Protein AF-A0A9D9P1T1-F1 (afdb_monomer)

Solvent-accessible surface area (backbone atoms only — not comparable to full-atom values): 8405 Å² total; per-residue (Å²): 120,66,67,62,53,50,50,51,48,47,51,48,53,51,54,50,48,53,53,48,50,55,36,47,49,55,49,55,50,63,67,60,89,59,86,72,72,71,92,66,94,55,86,62,58,62,57,41,52,53,37,47,52,52,36,54,66,46,43,55,59,34,52,51,39,48,49,50,42,45,52,48,30,62,73,69,70,52,81,88,49,73,52,39,51,52,12,51,51,34,36,50,54,38,42,51,55,48,48,48,45,44,61,50,62,91,57,42,34,63,54,56,57,69,68,39,58,62,58,41,52,52,36,40,55,42,31,55,54,10,36,50,30,27,48,53,43,40,58,74,69,50,76,83,80,62,67,74,80,77,59,132

Secondary structure (DSSP, 8-state):
-HHHHHHHHHHHHHHHHHHHHHHHHHHHHTTSS-----SS--THHHHHHHHHHHHHHHHHHHHHHHHHHHHHHHHHTPPPPHHHHHHHHHHHHHHHHHHHHHT-GGGHHHHHHHT-THHHHHHHHHHHHHHHHHHHHHHHHS----GGGT--

Radius of gyration: 18.93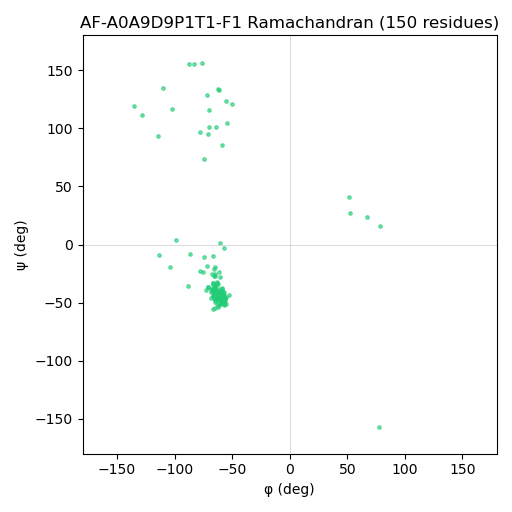 Å; Cα contacts (8 Å, |Δi|>4): 113; chains: 1; bounding box: 51×26×67 Å

Nearest PDB structures (foldseek):
  7uuw-assembly1_G  TM=3.663E-01  e=6.393E+00  Caenorhabditis elegans

Sequence (152 aa):
MSFDLWLWLLVLVSALLLVTIELTEDYLEQGWPRIRRPADGWASSDSVHLLWTAVGMLVFPGIVLLLMNLAVIVWRELGMTLVLLLGSILLAFGWAAYLLLISQIGGVDQYLESIGITLPLAIVAVLIVGDLLLLVSLISVLPDVSLRGIVP

Structure (mmCIF, N/CA/C/O backbone):
data_AF-A0A9D9P1T1-F1
#
_entry.id   AF-A0A9D9P1T1-F1
#
loop_
_atom_site.group_PDB
_atom_site.id
_atom_site.type_symbol
_atom_site.label_atom_id
_atom_site.label_alt_id
_atom_site.label_comp_id
_atom_site.label_asym_id
_atom_site.label_entity_id
_atom_site.label_seq_id
_atom_site.pdbx_PDB_ins_code
_atom_site.Cartn_x
_atom_site.Cartn_y
_atom_site.Cartn_z
_atom_site.occupancy
_atom_site.B_iso_or_equiv
_atom_site.auth_seq_id
_atom_site.auth_comp_id
_atom_site.auth_asym_id
_atom_site.auth_atom_id
_atom_site.pdbx_PDB_model_num
ATOM 1 N N . MET A 1 1 ? -26.603 -5.286 6.663 1.00 55.09 1 MET A N 1
ATOM 2 C CA . MET A 1 1 ? -25.997 -5.359 5.313 1.00 55.09 1 MET A CA 1
ATOM 3 C C . MET A 1 1 ? -24.549 -4.868 5.267 1.00 55.09 1 MET A C 1
ATOM 5 O O . MET A 1 1 ? -23.820 -5.355 4.421 1.00 55.09 1 MET A O 1
ATOM 9 N N . SER A 1 2 ? -24.100 -3.939 6.125 1.00 65.31 2 SER A N 1
ATOM 10 C CA . SER A 1 2 ? -22.707 -3.444 6.106 1.00 65.31 2 SER A CA 1
ATOM 11 C C . SER A 1 2 ? -21.668 -4.461 6.600 1.00 65.31 2 SER A C 1
ATOM 13 O O . SER A 1 2 ? -20.580 -4.512 6.042 1.00 65.31 2 SER A O 1
ATOM 15 N N . PHE A 1 3 ? -21.999 -5.279 7.607 1.00 74.44 3 PHE A N 1
ATOM 16 C CA . PHE A 1 3 ? -21.089 -6.295 8.158 1.00 74.44 3 PHE A CA 1
ATOM 17 C C . PHE A 1 3 ? -20.613 -7.299 7.097 1.00 74.44 3 PHE A C 1
ATOM 19 O O . PHE A 1 3 ? -19.411 -7.505 6.947 1.00 74.44 3 PHE A O 1
ATOM 26 N N . ASP A 1 4 ? -21.545 -7.841 6.303 1.00 85.69 4 ASP A N 1
ATOM 27 C CA . ASP A 1 4 ? -21.215 -8.766 5.213 1.00 85.69 4 ASP A CA 1
ATOM 28 C C . ASP A 1 4 ? -20.241 -8.129 4.217 1.00 85.69 4 ASP A C 1
ATOM 30 O O . ASP A 1 4 ? -19.283 -8.769 3.796 1.00 85.69 4 ASP A O 1
ATOM 34 N N . LEU A 1 5 ? -20.433 -6.851 3.876 1.00 89.31 5 LEU A N 1
ATOM 35 C CA . LEU A 1 5 ? -19.570 -6.145 2.928 1.00 89.31 5 LEU A CA 1
ATOM 36 C C . LEU A 1 5 ? -18.131 -6.002 3.444 1.00 89.31 5 LEU A C 1
ATOM 38 O O . LEU A 1 5 ? -17.194 -6.228 2.681 1.00 89.31 5 LEU A O 1
ATOM 42 N N . TRP A 1 6 ? -17.941 -5.668 4.724 1.00 89.56 6 TRP A N 1
ATOM 43 C CA . TRP A 1 6 ? -16.602 -5.572 5.319 1.00 89.56 6 TRP A CA 1
ATOM 44 C C . TRP A 1 6 ? -15.897 -6.922 5.376 1.00 89.56 6 TRP A C 1
ATOM 46 O O . TRP A 1 6 ? -14.702 -7.002 5.096 1.00 89.56 6 TRP A O 1
ATOM 56 N N . LEU A 1 7 ? -16.643 -7.983 5.683 1.00 90.88 7 LEU A N 1
ATOM 57 C CA . LEU A 1 7 ? -16.120 -9.342 5.693 1.00 90.88 7 LEU A CA 1
ATOM 58 C C . LEU A 1 7 ? -15.709 -9.788 4.283 1.00 90.88 7 LEU A C 1
ATOM 60 O O . LEU A 1 7 ? -14.603 -10.294 4.101 1.00 90.88 7 LEU A O 1
ATOM 64 N N . TRP A 1 8 ? -16.539 -9.525 3.272 1.00 94.00 8 TRP A N 1
ATOM 65 C CA . TRP A 1 8 ? -16.192 -9.779 1.872 1.00 94.00 8 TRP A CA 1
ATOM 66 C C . TRP A 1 8 ? -14.968 -8.987 1.420 1.00 94.00 8 TRP A C 1
ATOM 68 O O . TRP A 1 8 ? -14.119 -9.534 0.720 1.00 94.00 8 TRP A O 1
ATOM 78 N N . LEU A 1 9 ? -14.840 -7.727 1.836 1.00 93.00 9 LEU A N 1
ATOM 79 C CA . LEU A 1 9 ? -13.687 -6.897 1.498 1.00 93.00 9 LEU A CA 1
ATOM 80 C C . LEU A 1 9 ? -12.406 -7.413 2.170 1.00 93.00 9 LEU A C 1
ATOM 82 O O . LEU A 1 9 ? -11.366 -7.469 1.524 1.00 93.00 9 LEU A O 1
ATOM 86 N N . LEU A 1 10 ? -12.480 -7.874 3.421 1.00 93.62 10 LEU A N 1
ATOM 87 C CA . LEU A 1 10 ? -11.357 -8.519 4.105 1.00 93.62 10 LEU A CA 1
ATOM 88 C C . LEU A 1 10 ? -10.921 -9.813 3.402 1.00 93.62 10 LEU A C 1
ATOM 90 O O . LEU A 1 10 ? -9.723 -10.026 3.208 1.00 93.62 10 LEU A O 1
ATOM 94 N N . VAL A 1 11 ? -11.876 -10.642 2.966 1.00 95.81 11 VAL A N 1
ATOM 95 C CA . VAL A 1 11 ? -11.594 -11.853 2.177 1.00 95.81 11 VAL A CA 1
ATOM 96 C C . VAL A 1 11 ? -10.959 -11.488 0.835 1.00 95.81 11 VAL A C 1
ATOM 98 O O . VAL A 1 11 ? -9.943 -12.071 0.466 1.00 95.81 11 VAL A O 1
ATOM 101 N N . LEU A 1 12 ? -11.506 -10.493 0.131 1.00 95.62 12 LEU A N 1
ATOM 102 C CA . LEU A 1 12 ? -10.985 -10.014 -1.150 1.00 95.62 12 LEU A CA 1
ATOM 103 C C . LEU A 1 12 ? -9.543 -9.506 -1.019 1.00 95.62 12 LEU A C 1
ATOM 105 O O . LEU A 1 12 ? -8.684 -9.922 -1.788 1.00 95.62 12 LEU A O 1
ATOM 109 N N . VAL A 1 13 ? -9.264 -8.634 -0.044 1.00 95.62 13 VAL A N 1
ATOM 110 C CA . VAL A 1 13 ? -7.918 -8.077 0.183 1.00 95.62 13 VAL A CA 1
ATOM 111 C C . VAL A 1 13 ? -6.941 -9.179 0.592 1.00 95.62 13 VAL A C 1
ATOM 113 O O . VAL A 1 13 ? -5.806 -9.178 0.127 1.00 95.62 13 VAL A O 1
ATOM 116 N N . SER A 1 14 ? -7.381 -10.154 1.392 1.00 95.94 14 SER A N 1
ATOM 117 C CA . SER A 1 14 ? -6.564 -11.323 1.750 1.00 95.94 14 SER A CA 1
ATOM 118 C C . SER A 1 14 ? -6.213 -12.171 0.526 1.00 95.94 14 SER A C 1
ATOM 120 O O . SER A 1 14 ? -5.055 -12.527 0.334 1.00 95.94 14 SER A O 1
ATOM 122 N N . ALA A 1 15 ? -7.193 -12.470 -0.329 1.00 96.31 15 ALA A N 1
ATOM 123 C CA . ALA A 1 15 ? -6.958 -13.223 -1.557 1.00 96.31 15 ALA A CA 1
ATOM 124 C C . ALA A 1 15 ? -6.034 -12.458 -2.517 1.00 96.31 15 ALA A C 1
ATOM 126 O O . ALA A 1 15 ? -5.106 -13.033 -3.078 1.00 96.31 15 ALA A O 1
ATOM 127 N N . LEU A 1 16 ? -6.246 -11.147 -2.663 1.00 95.12 16 LEU A N 1
ATOM 128 C CA . LEU A 1 16 ? -5.423 -10.297 -3.518 1.00 95.12 16 LEU A CA 1
ATOM 129 C C . LEU A 1 16 ? -3.989 -10.160 -2.984 1.00 95.12 16 LEU A C 1
ATOM 131 O O . LEU A 1 16 ? -3.053 -10.095 -3.778 1.00 95.12 16 LEU A O 1
ATOM 135 N N . LEU A 1 17 ? -3.790 -10.169 -1.661 1.00 95.31 17 LEU A N 1
ATOM 136 C CA . LEU A 1 17 ? -2.460 -10.242 -1.051 1.00 95.31 17 LEU A CA 1
ATOM 137 C C . LEU A 1 17 ? -1.734 -11.524 -1.465 1.00 95.31 17 LEU A C 1
ATOM 139 O O . LEU A 1 17 ? -0.586 -11.438 -1.878 1.00 95.31 17 LEU A O 1
ATOM 143 N N . LEU A 1 18 ? -2.394 -12.685 -1.395 1.00 95.75 18 LEU A N 1
ATOM 144 C CA . LEU A 1 18 ? -1.786 -13.956 -1.812 1.00 95.75 18 LEU A CA 1
ATOM 145 C C . LEU A 1 18 ? -1.367 -13.918 -3.284 1.00 95.75 18 LEU A C 1
ATOM 147 O O . LEU A 1 18 ? -0.225 -14.230 -3.594 1.00 95.75 18 LEU A O 1
ATOM 151 N N . VAL A 1 19 ? -2.246 -13.428 -4.163 1.00 94.12 19 VAL A N 1
ATOM 152 C CA . VAL A 1 19 ? -1.917 -13.223 -5.585 1.00 94.12 19 VAL A CA 1
ATOM 153 C C . VAL A 1 19 ? -0.733 -12.267 -5.751 1.00 94.12 19 VAL A C 1
ATOM 155 O O . VAL A 1 19 ? 0.130 -12.489 -6.590 1.00 94.12 19 VAL A O 1
ATOM 158 N N . THR A 1 20 ? -0.666 -11.203 -4.948 1.00 92.94 20 THR A N 1
ATOM 159 C CA . THR A 1 20 ? 0.460 -10.257 -4.990 1.00 92.94 20 THR A CA 1
ATOM 160 C C . THR A 1 20 ? 1.763 -10.936 -4.583 1.00 92.94 20 THR A C 1
ATOM 162 O O . THR A 1 20 ? 2.776 -10.689 -5.221 1.00 92.94 20 THR A O 1
ATOM 165 N N . ILE A 1 21 ? 1.743 -11.797 -3.558 1.00 93.00 21 ILE A N 1
ATOM 166 C CA . ILE A 1 21 ? 2.920 -12.565 -3.133 1.00 93.00 21 ILE A CA 1
ATOM 167 C C . ILE A 1 21 ? 3.388 -13.475 -4.27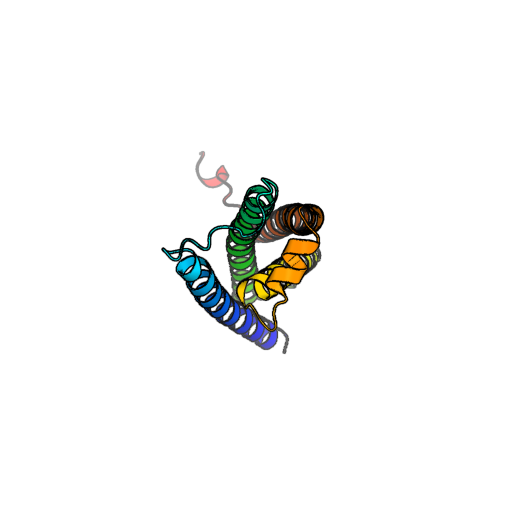0 1.00 93.00 21 ILE A C 1
ATOM 169 O O . ILE A 1 21 ? 4.549 -13.376 -4.646 1.00 93.00 21 ILE A O 1
ATOM 173 N N . GLU A 1 22 ? 2.494 -14.278 -4.855 1.00 92.94 22 GLU A N 1
ATOM 174 C CA . GLU A 1 22 ? 2.837 -15.188 -5.961 1.00 92.94 22 GLU A CA 1
ATOM 175 C C . GLU A 1 22 ? 3.446 -14.430 -7.151 1.00 92.94 22 GLU A C 1
ATOM 177 O O . GLU A 1 22 ? 4.521 -14.776 -7.632 1.00 92.94 22 GLU A O 1
ATOM 182 N N . LEU A 1 23 ? 2.818 -13.327 -7.574 1.00 90.56 23 LEU A N 1
ATOM 183 C CA . LEU A 1 23 ? 3.340 -12.506 -8.671 1.00 90.56 23 LEU A CA 1
ATOM 184 C C . LEU A 1 23 ? 4.680 -11.844 -8.329 1.00 90.56 23 LEU A C 1
ATOM 186 O O . LEU A 1 23 ? 5.529 -11.677 -9.203 1.00 90.56 23 LEU A O 1
ATOM 190 N N . THR A 1 24 ? 4.880 -11.431 -7.076 1.00 89.19 24 THR A N 1
ATOM 191 C CA . THR A 1 24 ? 6.153 -10.857 -6.633 1.00 89.19 24 THR A CA 1
ATOM 192 C C . THR A 1 24 ? 7.248 -11.920 -6.612 1.00 89.19 24 THR A C 1
ATOM 194 O O . THR A 1 24 ? 8.367 -11.622 -7.026 1.00 89.19 24 THR A O 1
ATOM 197 N N . GLU A 1 25 ? 6.953 -13.136 -6.152 1.00 88.56 25 GLU A N 1
ATOM 198 C CA . GLU A 1 25 ? 7.886 -14.265 -6.176 1.00 88.56 25 GLU A CA 1
ATOM 199 C C . GLU A 1 25 ? 8.292 -14.592 -7.614 1.00 88.56 25 GLU A C 1
ATOM 201 O O . GLU A 1 25 ? 9.484 -14.548 -7.920 1.00 88.56 25 GLU A O 1
ATOM 206 N N . ASP A 1 26 ? 7.324 -14.764 -8.518 1.00 85.44 26 ASP A N 1
ATOM 207 C CA . ASP A 1 26 ? 7.575 -14.989 -9.945 1.00 85.44 26 ASP A CA 1
ATOM 208 C C . ASP A 1 26 ? 8.444 -13.874 -10.552 1.00 85.44 26 ASP A C 1
ATOM 210 O O . ASP A 1 26 ? 9.412 -14.135 -11.273 1.00 85.44 26 ASP A O 1
ATOM 214 N N . TYR A 1 27 ? 8.133 -12.612 -10.245 1.00 81.25 27 TYR A N 1
ATOM 215 C CA . TYR A 1 27 ? 8.889 -11.454 -10.720 1.00 81.25 27 TYR A CA 1
ATOM 216 C C . TYR A 1 27 ? 10.342 -11.450 -10.211 1.00 81.25 27 TYR A C 1
ATOM 218 O O . TYR A 1 27 ? 11.266 -11.135 -10.965 1.00 81.25 27 TYR A O 1
ATOM 226 N N . LEU A 1 28 ? 10.567 -11.814 -8.945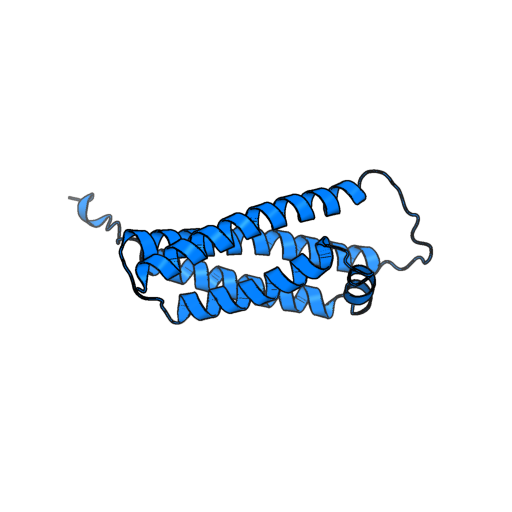 1.00 78.19 28 LEU A N 1
ATOM 227 C CA . LEU A 1 28 ? 11.903 -11.889 -8.347 1.00 78.19 28 LEU A CA 1
ATOM 228 C C . LEU A 1 28 ? 12.705 -13.086 -8.876 1.00 78.19 28 LEU A C 1
ATOM 230 O O . LEU A 1 28 ? 13.902 -12.950 -9.145 1.00 78.19 28 LEU A O 1
ATOM 234 N N . GLU A 1 29 ? 12.063 -14.241 -9.067 1.00 76.62 29 GLU A N 1
ATOM 235 C CA . GLU A 1 29 ? 12.695 -15.457 -9.588 1.00 76.62 29 GLU A CA 1
ATOM 236 C C . GLU A 1 29 ? 13.213 -15.281 -11.017 1.00 76.62 29 GLU A C 1
ATOM 238 O O . GLU A 1 29 ? 14.266 -15.817 -11.371 1.00 76.62 29 GLU A O 1
ATOM 243 N N . GLN A 1 30 ? 12.553 -14.458 -11.834 1.00 63.41 30 GLN A N 1
ATOM 244 C CA . GLN A 1 30 ? 13.046 -14.124 -13.171 1.00 63.41 30 GLN A CA 1
ATOM 245 C C . GLN A 1 30 ? 14.416 -13.421 -13.168 1.00 63.41 30 GLN A C 1
ATOM 247 O O . GLN A 1 30 ? 15.154 -13.510 -14.156 1.00 63.41 30 GLN A O 1
ATOM 252 N N . GLY A 1 31 ? 14.793 -12.767 -12.063 1.00 55.88 31 GLY A N 1
ATOM 253 C CA . GLY A 1 31 ? 16.114 -12.164 -11.863 1.00 55.88 31 GLY A CA 1
ATOM 254 C C . GLY A 1 31 ? 17.239 -13.174 -11.581 1.00 55.88 31 GLY A C 1
ATOM 255 O O . GLY A 1 31 ? 18.417 -12.812 -11.626 1.00 55.88 31 GLY A O 1
ATOM 256 N N . TRP A 1 32 ? 16.915 -14.447 -11.331 1.00 39.88 32 TRP A N 1
ATOM 257 C CA . TRP A 1 32 ? 17.851 -15.487 -10.895 1.00 39.88 32 TRP A CA 1
ATOM 258 C C . TRP A 1 32 ? 18.122 -16.558 -11.977 1.00 39.88 32 TRP A C 1
ATOM 260 O O . TRP A 1 32 ? 17.210 -17.104 -12.592 1.00 39.88 32 TRP A O 1
ATOM 270 N N . PRO A 1 33 ? 19.394 -16.939 -12.201 1.00 54.25 33 PRO A N 1
ATOM 271 C CA . PRO A 1 33 ? 20.344 -16.200 -13.013 1.00 54.25 33 PRO A CA 1
ATOM 272 C C . PRO A 1 33 ? 20.087 -16.414 -14.522 1.00 54.25 33 PRO A C 1
ATOM 274 O O . PRO A 1 33 ? 20.610 -17.339 -15.148 1.00 54.25 33 PRO A O 1
ATOM 277 N N . ARG A 1 34 ? 19.364 -15.494 -15.162 1.00 51.34 34 ARG A N 1
ATOM 278 C CA . ARG A 1 34 ? 19.606 -15.179 -16.576 1.00 51.34 34 ARG A CA 1
ATOM 279 C C . ARG A 1 34 ? 20.110 -13.757 -16.619 1.00 51.34 34 ARG A C 1
ATOM 281 O O . ARG A 1 34 ? 19.332 -12.815 -16.667 1.00 51.34 34 ARG A O 1
ATOM 288 N N . ILE A 1 35 ? 21.434 -13.628 -16.592 1.00 49.28 35 ILE A N 1
ATOM 289 C CA . ILE A 1 35 ? 22.151 -12.389 -16.884 1.00 49.28 35 ILE A CA 1
ATOM 290 C C . ILE A 1 35 ? 21.756 -11.985 -18.310 1.00 49.28 35 ILE A C 1
ATOM 292 O O . ILE A 1 35 ? 22.415 -12.347 -19.286 1.00 49.28 35 ILE A O 1
ATOM 296 N N . ARG A 1 36 ? 20.638 -11.271 -18.461 1.00 54.22 36 ARG A N 1
ATOM 297 C CA . ARG A 1 36 ? 20.394 -10.481 -19.658 1.00 54.22 36 ARG A CA 1
ATOM 298 C C . ARG A 1 36 ? 21.391 -9.343 -19.554 1.00 54.22 36 ARG A C 1
ATOM 300 O O . ARG A 1 36 ? 21.216 -8.424 -18.766 1.00 54.22 36 ARG A O 1
ATOM 307 N N . ARG A 1 37 ? 22.495 -9.456 -20.294 1.00 53.09 37 ARG A N 1
ATOM 308 C CA . ARG A 1 37 ? 23.367 -8.310 -20.555 1.00 53.09 37 AR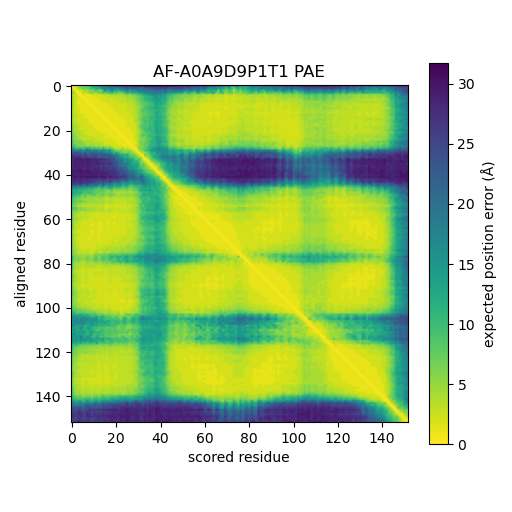G A CA 1
ATOM 309 C C . ARG A 1 37 ? 22.452 -7.181 -21.053 1.00 53.09 37 ARG A C 1
ATOM 311 O O . ARG A 1 37 ? 21.773 -7.416 -22.055 1.00 53.09 37 ARG A O 1
ATOM 318 N N . PRO A 1 38 ? 22.397 -6.018 -20.384 1.00 53.69 38 PRO A N 1
ATOM 319 C CA . PRO A 1 38 ? 21.690 -4.869 -20.927 1.00 53.69 38 PRO A CA 1
ATOM 320 C C . PRO A 1 38 ? 22.283 -4.593 -22.308 1.00 53.69 38 PRO A C 1
ATOM 322 O O . PRO A 1 38 ? 23.504 -4.484 -22.437 1.00 53.69 38 PRO A O 1
ATOM 325 N N . ALA A 1 39 ? 21.445 -4.582 -23.346 1.00 56.03 39 ALA A N 1
ATOM 326 C CA . ALA A 1 39 ? 21.903 -4.322 -24.710 1.00 56.03 39 ALA A CA 1
ATOM 327 C C . ALA A 1 39 ? 22.452 -2.891 -24.845 1.00 56.03 39 ALA A C 1
ATOM 329 O O . ALA A 1 39 ? 23.355 -2.662 -25.645 1.00 56.03 39 ALA A O 1
ATOM 330 N N . ASP A 1 40 ? 21.994 -1.980 -23.981 1.00 52.72 40 ASP A N 1
ATOM 331 C CA . ASP A 1 40 ? 22.343 -0.568 -24.006 1.00 52.72 40 ASP A CA 1
ATOM 332 C C . ASP A 1 40 ? 22.827 -0.121 -22.619 1.00 52.72 40 ASP A C 1
ATOM 334 O O . ASP A 1 40 ? 22.086 -0.100 -21.637 1.00 52.72 40 ASP A O 1
ATOM 338 N N . GLY A 1 41 ? 24.121 0.186 -22.514 1.00 47.44 41 GLY A N 1
ATOM 339 C CA . GLY A 1 41 ? 24.771 0.562 -21.261 1.00 47.44 41 GLY A CA 1
ATOM 340 C C . GLY A 1 41 ? 24.350 1.944 -20.772 1.00 47.44 41 GLY A C 1
ATOM 341 O O . GLY A 1 41 ? 24.953 2.932 -21.173 1.00 47.44 41 GLY A O 1
ATOM 342 N N . TRP A 1 42 ? 23.352 2.019 -19.891 1.00 45.84 42 TRP A N 1
ATOM 343 C CA . TRP A 1 42 ? 22.976 3.243 -19.179 1.00 45.84 42 TRP A CA 1
ATOM 344 C C . TRP A 1 42 ? 22.747 2.925 -17.696 1.00 45.84 42 TRP A C 1
ATOM 346 O O . TRP A 1 42 ? 21.862 2.157 -17.329 1.00 45.84 42 TRP A O 1
ATOM 356 N N . ALA A 1 43 ? 23.534 3.563 -16.826 1.00 47.41 43 ALA A N 1
ATOM 357 C CA . ALA A 1 43 ? 23.482 3.447 -15.364 1.00 47.41 43 ALA A CA 1
ATOM 358 C C . ALA A 1 43 ? 22.137 3.882 -14.723 1.00 47.41 43 ALA A C 1
ATOM 360 O O . ALA A 1 43 ? 21.992 3.843 -13.504 1.00 47.41 43 ALA A O 1
ATOM 361 N N . SER A 1 44 ? 21.141 4.294 -15.519 1.00 51.12 44 SER A N 1
ATOM 362 C CA . SER A 1 44 ? 19.791 4.631 -15.052 1.00 51.12 44 SER A CA 1
ATOM 363 C C . SER A 1 44 ? 18.915 3.406 -14.770 1.00 51.12 44 SER A C 1
ATOM 365 O O . SER A 1 44 ? 17.978 3.521 -13.983 1.00 51.12 44 SER A O 1
ATOM 367 N N . SER A 1 45 ? 19.221 2.247 -15.369 1.00 61.16 45 SER A N 1
ATOM 368 C CA . SER A 1 45 ? 18.452 1.004 -15.191 1.00 61.16 45 SER A CA 1
ATOM 369 C C . SER A 1 45 ? 18.434 0.540 -13.730 1.00 61.16 45 SER A C 1
ATOM 371 O O . SER A 1 45 ? 17.381 0.188 -13.204 1.00 61.16 45 SER A O 1
ATOM 373 N N . ASP A 1 46 ? 19.577 0.614 -13.040 1.00 68.88 46 ASP A 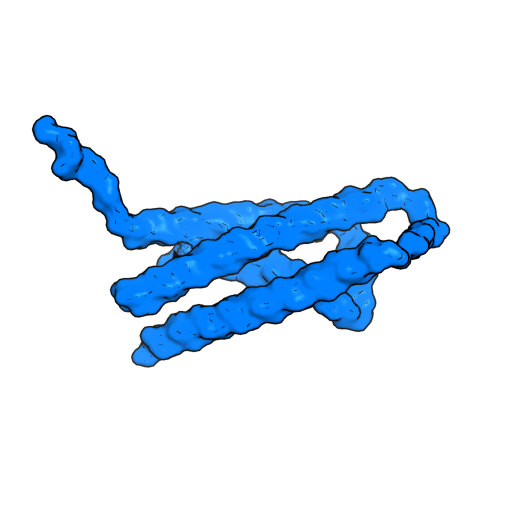N 1
ATOM 374 C CA . ASP A 1 46 ? 19.703 0.124 -11.660 1.00 68.88 46 ASP A CA 1
ATOM 375 C C . ASP A 1 46 ? 18.908 0.978 -10.663 1.00 68.88 46 ASP A C 1
ATOM 377 O O . ASP A 1 46 ? 18.278 0.458 -9.745 1.00 68.88 46 ASP A O 1
ATOM 381 N N . SER A 1 47 ? 18.892 2.303 -10.849 1.00 71.75 47 SER A N 1
ATOM 382 C CA . SER A 1 47 ? 18.195 3.217 -9.930 1.00 71.75 47 SER A CA 1
ATOM 383 C C . SER A 1 47 ? 16.673 3.111 -10.041 1.00 71.75 47 SER A C 1
ATOM 385 O O . SER A 1 47 ? 15.976 3.189 -9.030 1.00 71.75 47 SER A O 1
ATOM 387 N N . VAL A 1 48 ? 16.148 2.910 -11.254 1.00 77.12 48 VAL A N 1
ATOM 388 C CA . VAL A 1 48 ? 14.709 2.697 -11.481 1.00 77.12 48 VAL A CA 1
ATOM 389 C C . VAL A 1 48 ? 14.268 1.370 -10.865 1.00 77.12 48 VAL A C 1
ATOM 391 O O . VAL A 1 48 ? 13.270 1.340 -10.146 1.00 77.12 48 VAL A O 1
ATOM 394 N N . HIS A 1 49 ? 15.053 0.304 -11.053 1.00 77.75 49 HIS A N 1
ATOM 395 C CA . HIS A 1 49 ? 14.795 -0.987 -10.417 1.00 77.75 49 HIS A CA 1
ATOM 396 C C . HIS A 1 49 ? 14.773 -0.885 -8.889 1.00 77.75 49 HIS A C 1
ATOM 398 O O . HIS A 1 49 ? 13.824 -1.354 -8.261 1.00 77.75 49 HIS A O 1
ATOM 404 N N . LEU A 1 50 ? 15.769 -0.227 -8.284 1.00 83.00 50 LEU A N 1
ATOM 405 C CA . LEU A 1 50 ? 15.823 -0.033 -6.831 1.00 83.00 50 LEU A CA 1
ATOM 406 C C . LEU A 1 50 ? 14.582 0.695 -6.301 1.00 83.00 50 LEU A C 1
ATOM 408 O O . LEU A 1 50 ? 14.020 0.296 -5.282 1.00 83.00 50 LEU A O 1
ATOM 412 N N . LEU A 1 51 ? 14.099 1.722 -6.997 1.00 85.44 51 LEU A N 1
ATOM 413 C CA . LEU A 1 51 ? 12.891 2.430 -6.571 1.00 85.44 51 LEU A CA 1
ATOM 414 C C . LEU A 1 51 ? 11.639 1.554 -6.659 1.00 85.44 51 LEU A C 1
ATOM 416 O O . LEU A 1 51 ? 10.814 1.597 -5.752 1.00 85.44 51 LEU A O 1
ATOM 420 N N . TRP A 1 52 ? 11.513 0.707 -7.679 1.00 86.00 52 TRP A N 1
ATOM 421 C CA . TRP A 1 52 ? 10.415 -0.260 -7.749 1.00 86.00 52 TRP A CA 1
ATOM 422 C C . TRP A 1 52 ? 10.493 -1.337 -6.662 1.00 86.00 52 TRP A C 1
ATOM 424 O O . TRP A 1 52 ? 9.460 -1.741 -6.128 1.00 86.00 52 TRP A O 1
ATOM 434 N N . THR A 1 53 ? 11.698 -1.748 -6.252 1.00 86.25 53 THR A N 1
ATOM 435 C CA . THR A 1 53 ? 11.840 -2.617 -5.070 1.00 86.25 53 THR A CA 1
ATOM 436 C C . THR A 1 53 ? 1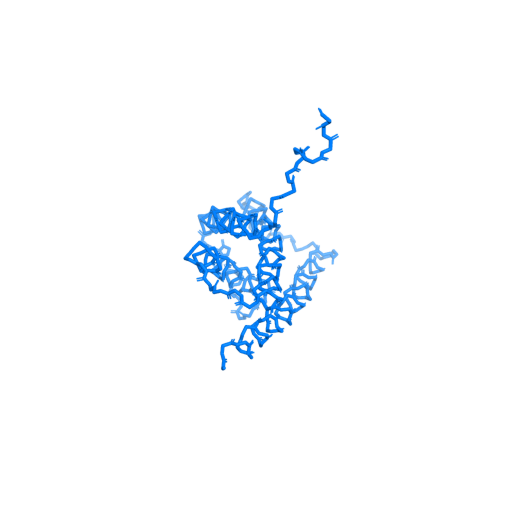1.393 -1.911 -3.788 1.00 86.25 53 THR A C 1
ATOM 438 O O . THR A 1 53 ? 10.735 -2.528 -2.952 1.00 86.25 53 THR A O 1
ATOM 441 N N . ALA A 1 54 ? 11.662 -0.607 -3.658 1.00 89.50 54 ALA A N 1
ATOM 442 C CA . ALA A 1 54 ? 11.189 0.193 -2.531 1.00 89.50 54 ALA A CA 1
ATOM 443 C C . ALA A 1 54 ? 9.657 0.333 -2.523 1.00 89.50 54 ALA A C 1
ATOM 445 O O . ALA A 1 54 ? 9.047 0.254 -1.460 1.00 89.50 54 ALA A O 1
ATOM 446 N N . VAL A 1 55 ? 9.027 0.473 -3.698 1.00 91.75 55 VAL A N 1
ATOM 447 C CA . VAL A 1 55 ? 7.561 0.422 -3.836 1.00 91.75 55 VAL A CA 1
ATOM 448 C C . VAL A 1 55 ? 7.027 -0.901 -3.284 1.00 91.75 55 VAL A C 1
ATOM 450 O O . VAL A 1 55 ? 6.169 -0.879 -2.407 1.00 91.75 55 VAL A O 1
ATOM 453 N N . GLY A 1 56 ? 7.571 -2.042 -3.723 1.00 90.00 56 GLY A N 1
ATOM 454 C CA . GLY A 1 56 ? 7.167 -3.357 -3.212 1.00 90.00 56 GLY A CA 1
ATOM 455 C C . GLY A 1 56 ? 7.329 -3.478 -1.692 1.00 90.00 56 GLY A C 1
ATOM 456 O O . GLY A 1 56 ? 6.411 -3.921 -1.006 1.00 90.00 56 GLY A O 1
ATOM 457 N N . MET A 1 57 ? 8.452 -2.995 -1.148 1.00 92.94 57 MET A N 1
ATOM 458 C CA . MET A 1 57 ? 8.724 -2.994 0.296 1.00 92.94 57 MET A CA 1
ATOM 459 C C . MET A 1 57 ? 7.698 -2.189 1.110 1.00 92.94 57 MET A C 1
ATOM 461 O O . MET A 1 57 ? 7.480 -2.519 2.271 1.00 92.94 57 MET A O 1
ATOM 465 N N . LEU A 1 58 ? 7.071 -1.164 0.526 1.00 95.06 58 LEU A N 1
ATOM 466 C CA . LEU A 1 58 ? 6.025 -0.359 1.171 1.00 95.06 58 LEU A CA 1
ATOM 467 C C . LEU A 1 58 ? 4.616 -0.934 0.963 1.00 95.06 58 LEU A C 1
ATOM 469 O O . LEU A 1 58 ? 3.795 -0.901 1.873 1.00 95.06 58 LEU A O 1
ATOM 473 N N . VAL A 1 59 ? 4.335 -1.525 -0.203 1.00 95.56 59 VAL A N 1
ATOM 474 C CA . VAL A 1 59 ? 3.021 -2.119 -0.501 1.00 95.56 59 VAL A CA 1
ATOM 475 C C . VAL A 1 59 ? 2.650 -3.205 0.517 1.00 95.56 59 VAL A C 1
ATOM 477 O O . VAL A 1 59 ? 1.524 -3.212 1.013 1.00 95.56 59 VAL A O 1
ATOM 480 N N . PHE A 1 60 ? 3.580 -4.099 0.872 1.00 95.25 60 PHE A N 1
ATOM 481 C CA . PHE A 1 60 ? 3.290 -5.200 1.800 1.00 95.25 60 PHE A CA 1
ATOM 482 C C . PHE A 1 60 ? 2.887 -4.728 3.212 1.00 95.25 60 PHE A C 1
ATOM 484 O O . PHE A 1 60 ? 1.811 -5.127 3.670 1.00 95.25 60 PHE A O 1
ATOM 491 N N . PRO A 1 61 ? 3.668 -3.875 3.909 1.00 95.94 61 PRO A N 1
ATOM 492 C CA . PRO A 1 61 ? 3.245 -3.266 5.169 1.00 95.94 61 PRO A CA 1
ATOM 493 C C . 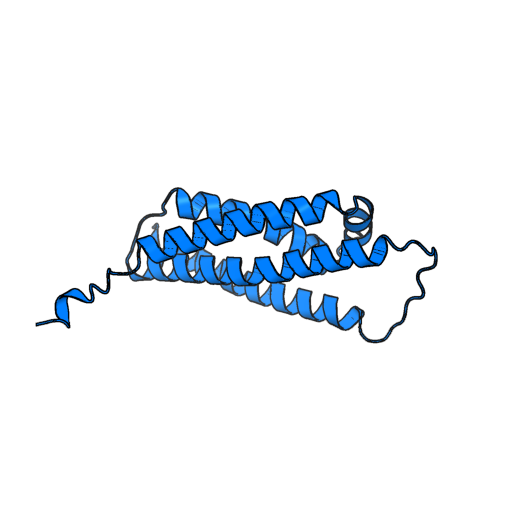PRO A 1 61 ? 1.890 -2.564 5.073 1.00 95.94 61 PRO A C 1
ATOM 495 O O . PRO A 1 61 ? 1.046 -2.770 5.946 1.00 95.94 61 PRO A O 1
ATOM 498 N N . GLY A 1 62 ? 1.647 -1.800 4.005 1.00 96.62 62 GLY A N 1
ATOM 499 C CA . GLY A 1 62 ? 0.369 -1.136 3.775 1.00 96.62 62 GLY A CA 1
ATOM 500 C C . GLY A 1 62 ? -0.810 -2.107 3.709 1.00 96.62 62 GLY A C 1
ATOM 501 O O . GLY A 1 62 ? -1.817 -1.906 4.393 1.00 96.62 62 GLY A O 1
ATOM 502 N N . ILE A 1 63 ? -0.685 -3.206 2.956 1.00 96.94 63 ILE A N 1
ATOM 503 C CA . ILE A 1 63 ? -1.734 -4.238 2.873 1.00 96.94 63 ILE A CA 1
ATOM 504 C C . ILE A 1 63 ? -1.976 -4.879 4.242 1.00 96.94 63 ILE A C 1
ATOM 506 O O . ILE A 1 63 ? -3.127 -5.067 4.638 1.00 96.94 63 ILE A O 1
ATOM 510 N N . VAL A 1 64 ? -0.914 -5.172 4.999 1.00 96.81 64 VAL A N 1
ATOM 511 C CA . VAL A 1 64 ? -1.039 -5.718 6.359 1.00 96.81 64 VAL A CA 1
ATOM 512 C C . VAL A 1 64 ? -1.775 -4.738 7.276 1.00 96.81 64 VAL A C 1
ATOM 514 O O . VAL A 1 64 ? -2.693 -5.144 7.991 1.00 96.81 64 VAL A O 1
ATOM 517 N N . LEU A 1 65 ? -1.441 -3.445 7.230 1.00 97.00 65 LEU A N 1
ATOM 518 C CA . LEU A 1 65 ? -2.137 -2.412 8.000 1.00 97.00 65 LEU A CA 1
ATOM 519 C C . LEU A 1 65 ? -3.612 -2.298 7.600 1.00 97.00 65 LEU A C 1
ATOM 521 O O . LEU A 1 65 ? -4.475 -2.160 8.473 1.00 97.00 65 LEU A O 1
ATOM 525 N N . LEU A 1 66 ? -3.924 -2.381 6.305 1.00 96.88 66 LEU A N 1
ATOM 526 C CA . LEU A 1 66 ? -5.299 -2.387 5.813 1.00 96.88 66 LEU A CA 1
ATOM 527 C C . LEU A 1 66 ? -6.070 -3.603 6.344 1.00 96.88 66 LEU A C 1
ATOM 529 O O . LEU A 1 66 ? -7.166 -3.441 6.880 1.00 96.88 66 LEU A O 1
ATOM 533 N N . LEU A 1 67 ? -5.486 -4.802 6.264 1.00 96.75 67 LEU A N 1
ATOM 534 C CA . LEU A 1 67 ? -6.080 -6.030 6.795 1.00 96.75 67 LEU A CA 1
ATOM 535 C C . LEU A 1 67 ? -6.336 -5.936 8.300 1.00 96.75 67 LEU A C 1
ATOM 537 O O . LEU A 1 67 ? -7.415 -6.313 8.755 1.00 96.75 67 LEU A O 1
ATOM 541 N N . MET A 1 68 ? -5.395 -5.384 9.070 1.00 95.75 68 MET A N 1
ATOM 542 C CA . MET A 1 68 ? -5.586 -5.158 10.504 1.00 95.75 68 MET A CA 1
ATOM 543 C C . MET A 1 68 ? -6.737 -4.186 10.782 1.00 95.75 68 MET A C 1
ATOM 545 O O . MET A 1 68 ? -7.592 -4.482 11.615 1.00 95.75 68 MET A O 1
ATOM 549 N N . ASN A 1 69 ? -6.807 -3.056 10.069 1.00 94.81 69 ASN A N 1
ATOM 550 C CA . ASN A 1 69 ? -7.912 -2.102 10.218 1.00 94.81 69 ASN A CA 1
ATOM 551 C C . ASN A 1 69 ? -9.266 -2.757 9.893 1.00 94.81 69 ASN A C 1
ATOM 553 O O . ASN A 1 69 ? -10.225 -2.601 10.648 1.00 94.81 69 ASN A O 1
ATOM 557 N N . LEU A 1 70 ? -9.343 -3.522 8.801 1.00 94.06 70 LEU A N 1
ATOM 558 C CA . LEU A 1 70 ? -10.559 -4.235 8.403 1.00 94.06 70 LEU A CA 1
ATOM 559 C C . LEU A 1 70 ? -10.958 -5.306 9.419 1.00 94.06 70 LEU A C 1
ATOM 561 O O . LEU A 1 70 ? -12.131 -5.399 9.771 1.00 94.06 70 LEU A O 1
ATOM 565 N N . ALA A 1 71 ? -9.998 -6.071 9.940 1.00 92.88 71 ALA A N 1
ATOM 566 C CA . ALA A 1 71 ? -10.250 -7.071 10.972 1.00 92.88 71 ALA A CA 1
ATOM 567 C C . ALA A 1 71 ? -10.832 -6.429 12.237 1.00 92.88 71 ALA A C 1
ATOM 569 O O . ALA A 1 71 ? -11.787 -6.947 12.811 1.00 92.88 71 ALA A O 1
ATOM 570 N N . VAL A 1 72 ? -10.304 -5.271 12.644 1.00 91.94 72 VAL A N 1
ATOM 571 C CA . VAL A 1 72 ? -10.818 -4.518 13.794 1.00 91.94 72 VAL A CA 1
ATOM 572 C C . VAL A 1 72 ? -12.217 -3.961 13.520 1.00 91.94 72 VAL A C 1
ATOM 574 O O . VAL A 1 72 ? -13.070 -4.033 14.404 1.00 91.94 72 VAL A O 1
ATOM 577 N N . ILE A 1 73 ? -12.485 -3.456 12.311 1.00 91.62 73 ILE A N 1
ATOM 578 C CA . ILE A 1 73 ? -13.824 -3.004 11.896 1.00 91.62 73 ILE A CA 1
ATOM 579 C C . ILE A 1 73 ? -14.839 -4.138 11.969 1.00 91.62 73 ILE A C 1
ATOM 581 O O . ILE A 1 73 ? -15.916 -3.946 12.526 1.00 91.62 73 ILE A O 1
ATOM 585 N N . VAL A 1 74 ? -14.491 -5.314 11.444 1.00 90.81 74 VAL A N 1
ATOM 586 C CA . VAL A 1 74 ? -15.355 -6.499 11.483 1.00 90.81 74 VAL A CA 1
ATOM 587 C C . VAL A 1 74 ? -15.551 -6.967 12.924 1.00 90.81 74 VAL A C 1
ATOM 589 O O . VAL A 1 74 ? -16.675 -7.237 13.324 1.00 90.81 74 VAL A O 1
ATOM 592 N N . TRP A 1 75 ? -14.491 -7.014 13.735 1.00 90.25 75 TRP A N 1
ATOM 593 C CA . TRP A 1 75 ? -14.576 -7.487 15.119 1.00 90.25 75 TRP A CA 1
ATOM 594 C C . TRP A 1 75 ? -15.408 -6.562 16.017 1.00 90.25 75 TRP A C 1
ATOM 596 O O . TRP A 1 75 ? -16.213 -7.032 16.817 1.00 90.25 75 TRP A O 1
ATOM 606 N N . ARG A 1 76 ? -15.207 -5.246 15.912 1.00 87.44 76 ARG A N 1
ATOM 607 C CA . ARG A 1 76 ? -15.852 -4.252 16.786 1.00 87.44 76 ARG A CA 1
ATOM 608 C C . ARG A 1 76 ? -17.085 -3.593 16.170 1.00 87.44 76 ARG A C 1
ATOM 610 O O . ARG A 1 76 ? -17.632 -2.679 16.780 1.00 87.44 76 ARG A O 1
ATOM 617 N N . GLU A 1 77 ? -17.488 -4.026 14.977 1.00 84.75 77 GLU A N 1
ATOM 618 C CA . GLU A 1 77 ? -18.602 -3.463 14.202 1.00 84.75 77 GLU A CA 1
ATOM 619 C C . GLU A 1 77 ? -18.501 -1.935 14.029 1.00 84.75 77 GLU A C 1
ATOM 621 O O . GLU A 1 77 ? -19.478 -1.192 14.138 1.00 84.75 77 GLU A O 1
ATOM 626 N N . LEU A 1 78 ? -17.284 -1.444 13.777 1.00 82.31 78 LEU A N 1
ATOM 627 C CA . LEU A 1 78 ? -17.004 -0.011 13.690 1.00 82.31 78 LEU A CA 1
ATOM 628 C C . LEU A 1 78 ? -17.324 0.559 12.306 1.00 82.31 78 LEU A C 1
ATOM 630 O O . LEU A 1 78 ? -17.306 -0.128 11.287 1.00 82.31 78 LEU A O 1
ATOM 634 N N . GLY A 1 79 ? -17.590 1.864 12.266 1.00 84.75 79 GLY A N 1
ATOM 635 C CA . GLY A 1 79 ? -17.712 2.605 11.016 1.00 84.75 79 GLY A CA 1
ATOM 636 C C . GLY A 1 79 ? -16.354 2.893 10.373 1.00 84.75 79 GLY A C 1
ATOM 637 O O . GLY A 1 79 ? -15.326 2.977 11.045 1.00 84.75 79 GLY A O 1
ATOM 638 N N . MET A 1 80 ? -16.364 3.107 9.058 1.00 84.94 80 MET A N 1
ATOM 639 C CA . MET A 1 80 ? -15.185 3.541 8.312 1.00 84.94 80 MET A CA 1
ATOM 640 C C . MET A 1 80 ? -14.859 5.006 8.624 1.00 84.94 80 MET A C 1
ATOM 642 O O . MET A 1 80 ? -15.720 5.879 8.514 1.00 84.94 80 MET A O 1
ATOM 646 N N . THR A 1 81 ? -13.609 5.285 8.988 1.00 90.75 81 THR A N 1
ATOM 647 C CA . THR A 1 81 ? -13.132 6.656 9.207 1.00 90.75 81 THR A CA 1
ATOM 648 C C . THR A 1 81 ? -12.634 7.274 7.899 1.00 90.75 81 THR A C 1
ATOM 650 O O . THR A 1 81 ? -12.201 6.572 6.984 1.00 90.75 81 THR A O 1
ATOM 653 N N . LEU A 1 82 ? -12.649 8.609 7.807 1.00 93.56 82 LEU A N 1
ATOM 654 C CA . LEU A 1 82 ? -12.109 9.318 6.638 1.00 93.56 82 LEU A CA 1
ATOM 655 C C . LEU A 1 82 ? -10.601 9.061 6.461 1.00 93.56 82 LEU A C 1
ATOM 657 O O . LEU A 1 82 ? -10.119 8.961 5.336 1.00 93.56 82 LEU A O 1
ATOM 661 N N . VAL A 1 83 ? -9.874 8.917 7.574 1.00 94.56 83 VAL A N 1
ATOM 662 C CA . VAL A 1 83 ? -8.434 8.614 7.596 1.00 94.56 83 VAL A CA 1
ATOM 663 C C . VAL A 1 83 ? -8.167 7.231 7.005 1.00 94.56 83 VAL A C 1
ATOM 665 O O . VAL A 1 83 ? -7.315 7.102 6.128 1.00 94.56 83 VAL A O 1
ATOM 668 N N . LEU A 1 84 ? -8.939 6.220 7.421 1.00 94.81 84 LEU A N 1
ATOM 669 C CA . LEU A 1 84 ? -8.861 4.876 6.853 1.00 94.81 84 LEU A CA 1
ATOM 670 C C . LEU A 1 84 ? -9.175 4.882 5.359 1.00 94.81 84 LEU A C 1
ATOM 672 O O . LEU A 1 84 ? -8.451 4.264 4.584 1.00 94.81 84 LEU A O 1
ATOM 676 N N . LEU A 1 85 ? -10.239 5.578 4.949 1.00 95.50 85 LEU A N 1
ATOM 677 C CA . LEU A 1 85 ? -10.632 5.675 3.544 1.00 95.50 85 LEU A CA 1
ATOM 678 C C . LEU A 1 85 ? -9.522 6.281 2.693 1.00 95.50 85 LEU A C 1
ATOM 680 O O . LEU A 1 85 ? -9.151 5.695 1.680 1.00 95.50 85 LEU A O 1
ATOM 684 N N . LEU A 1 86 ? -8.965 7.413 3.120 1.00 96.88 86 LEU A N 1
ATOM 685 C CA . LEU A 1 86 ? -7.892 8.068 2.384 1.00 96.88 86 LEU A CA 1
ATOM 686 C C . LEU A 1 86 ? -6.640 7.184 2.320 1.00 96.88 86 LEU A C 1
ATOM 688 O O . LEU A 1 86 ? -6.109 6.983 1.232 1.00 96.88 86 LEU A O 1
ATOM 692 N N . GLY A 1 87 ? -6.217 6.597 3.445 1.00 95.88 87 GLY A N 1
ATOM 693 C CA . GLY A 1 87 ? -5.082 5.668 3.479 1.00 95.88 87 GLY A CA 1
ATOM 694 C C . GLY A 1 87 ? -5.283 4.460 2.560 1.00 95.88 87 GLY A C 1
ATOM 695 O O . GLY A 1 87 ? -4.390 4.113 1.791 1.00 95.88 87 GLY A O 1
ATOM 696 N N . SER A 1 88 ? -6.490 3.885 2.555 1.00 96.19 88 SER A N 1
ATOM 697 C CA . SER A 1 88 ? -6.851 2.748 1.696 1.00 96.19 88 SER A CA 1
ATOM 698 C C . SER A 1 88 ? -6.817 3.112 0.212 1.00 96.19 88 SER A C 1
ATOM 700 O O . SER A 1 88 ? -6.356 2.316 -0.599 1.00 96.19 88 SER A O 1
ATOM 702 N N . ILE A 1 89 ? -7.281 4.311 -0.156 1.00 97.44 89 ILE A N 1
ATOM 703 C CA . ILE A 1 89 ? -7.252 4.794 -1.544 1.00 97.44 89 ILE A CA 1
ATOM 704 C C . ILE A 1 89 ? -5.808 4.997 -2.014 1.00 97.44 89 ILE A C 1
ATOM 706 O O . ILE A 1 89 ? -5.456 4.553 -3.105 1.00 97.44 89 ILE A O 1
ATOM 710 N N . LEU A 1 90 ? -4.964 5.642 -1.203 1.00 97.38 90 LEU A N 1
ATOM 711 C CA . LEU A 1 90 ? -3.554 5.862 -1.545 1.00 97.38 90 LEU A CA 1
ATOM 712 C C . LEU A 1 90 ? -2.801 4.536 -1.698 1.00 97.38 90 LEU A C 1
ATOM 714 O O . LEU A 1 90 ? -2.079 4.353 -2.680 1.00 97.38 90 LEU A O 1
ATOM 718 N N . LEU A 1 91 ? -3.036 3.591 -0.782 1.00 97.62 91 LEU A N 1
ATOM 719 C CA . LEU A 1 91 ? -2.504 2.237 -0.891 1.00 97.62 91 LEU A CA 1
ATOM 720 C C . LEU A 1 91 ? -2.995 1.550 -2.167 1.00 97.62 91 LEU A C 1
ATOM 722 O O . LEU A 1 91 ? -2.184 0.985 -2.890 1.00 97.62 91 LEU A O 1
ATOM 726 N N . ALA A 1 92 ? -4.291 1.624 -2.482 1.00 96.75 92 ALA A N 1
ATOM 727 C CA . ALA A 1 92 ? -4.850 0.995 -3.676 1.00 96.75 92 ALA A CA 1
ATOM 728 C C . ALA A 1 92 ? -4.196 1.513 -4.967 1.00 96.75 92 ALA A C 1
ATOM 730 O O . ALA A 1 92 ? -3.921 0.719 -5.864 1.00 96.75 92 ALA A O 1
ATOM 731 N N . PHE A 1 93 ? -3.887 2.812 -5.056 1.00 95.50 93 PHE A N 1
ATOM 732 C CA . PHE A 1 93 ? -3.159 3.368 -6.201 1.00 95.50 93 PHE A CA 1
ATOM 733 C C . PHE A 1 93 ? -1.736 2.816 -6.317 1.00 95.50 93 PHE A C 1
ATOM 735 O O . PHE A 1 93 ? -1.340 2.373 -7.397 1.00 95.50 93 PHE A O 1
ATOM 742 N N . GLY A 1 94 ? -0.971 2.823 -5.222 1.00 94.12 94 GLY A N 1
ATOM 743 C CA . GLY A 1 94 ? 0.398 2.304 -5.239 1.00 94.12 94 GLY A CA 1
ATOM 744 C C . GLY A 1 94 ? 0.446 0.796 -5.483 1.00 94.12 94 GLY A C 1
ATOM 745 O O . GLY A 1 94 ? 1.261 0.318 -6.269 1.00 94.12 94 GLY A O 1
ATOM 746 N N . TRP A 1 95 ? -0.489 0.057 -4.888 1.00 96.19 95 TRP A N 1
ATOM 747 C CA . TRP A 1 95 ? -0.629 -1.381 -5.070 1.00 96.19 95 TRP A CA 1
ATOM 748 C C . TRP A 1 95 ? -1.019 -1.742 -6.503 1.00 96.19 95 TRP A C 1
ATOM 750 O O . TRP A 1 95 ? -0.399 -2.622 -7.089 1.00 96.19 95 TRP A O 1
ATOM 760 N N . ALA A 1 96 ? -1.974 -1.033 -7.114 1.00 94.19 96 ALA A N 1
ATOM 761 C CA . ALA A 1 96 ? -2.346 -1.259 -8.509 1.00 94.19 96 ALA A CA 1
ATOM 762 C C . ALA A 1 96 ? -1.168 -1.013 -9.464 1.00 94.19 96 ALA A C 1
ATOM 764 O O . ALA A 1 96 ? -0.922 -1.822 -10.355 1.00 94.19 96 ALA A O 1
ATOM 765 N N . ALA A 1 97 ? -0.409 0.069 -9.263 1.00 91.25 97 ALA A N 1
ATOM 766 C CA . ALA A 1 97 ? 0.780 0.345 -10.066 1.00 91.25 97 ALA A CA 1
ATOM 767 C C . ALA A 1 97 ? 1.851 -0.746 -9.902 1.00 91.25 97 ALA A C 1
ATOM 769 O O . ALA A 1 97 ? 2.446 -1.178 -10.887 1.00 91.25 97 ALA A O 1
ATOM 770 N N . TYR A 1 98 ? 2.056 -1.227 -8.674 1.00 91.31 98 TYR A N 1
ATOM 771 C CA . TYR A 1 98 ? 2.970 -2.330 -8.396 1.00 91.31 98 TYR A CA 1
ATOM 772 C C . TYR A 1 98 ? 2.509 -3.645 -9.042 1.00 91.31 98 TYR A C 1
ATOM 774 O O . TYR A 1 98 ? 3.311 -4.310 -9.688 1.00 91.31 98 TYR A O 1
ATOM 782 N N . LEU A 1 99 ? 1.215 -3.982 -8.961 1.00 91.44 99 LEU A N 1
ATOM 783 C CA . LEU A 1 99 ? 0.624 -5.152 -9.624 1.00 91.44 99 LEU A CA 1
ATOM 784 C C . LEU A 1 99 ? 0.810 -5.108 -11.144 1.00 91.44 99 LEU A C 1
ATOM 786 O O . LEU A 1 99 ? 1.149 -6.118 -11.756 1.00 91.44 99 LEU A O 1
ATOM 790 N N . LEU A 1 100 ? 0.620 -3.941 -11.765 1.00 89.00 100 LEU A N 1
ATOM 791 C CA . LEU A 1 100 ? 0.854 -3.770 -13.200 1.00 89.00 100 LEU A CA 1
ATOM 792 C C . LEU A 1 100 ? 2.314 -4.035 -13.579 1.00 89.00 100 LEU A C 1
ATOM 794 O O . LEU A 1 100 ? 2.554 -4.662 -14.607 1.00 89.00 100 LEU A O 1
ATOM 798 N N . LEU A 1 101 ? 3.265 -3.615 -12.742 1.00 86.44 101 LEU A N 1
ATOM 799 C CA . LEU A 1 101 ? 4.681 -3.909 -12.949 1.00 86.44 101 LEU A CA 1
ATOM 800 C C . LEU A 1 101 ? 4.958 -5.418 -12.854 1.00 86.44 101 LEU A C 1
ATOM 802 O O . LEU A 1 101 ? 5.508 -6.002 -13.784 1.00 86.44 101 LEU A O 1
ATOM 806 N N . ILE A 1 102 ? 4.570 -6.056 -11.745 1.00 86.06 102 ILE A N 1
ATOM 807 C CA . ILE A 1 102 ? 4.955 -7.451 -11.467 1.00 86.06 102 ILE A CA 1
ATOM 808 C C . ILE A 1 102 ? 4.170 -8.474 -12.293 1.00 86.06 102 ILE A C 1
ATOM 810 O O . ILE A 1 102 ? 4.664 -9.567 -12.537 1.00 86.06 102 ILE A O 1
ATOM 814 N N . SER A 1 103 ? 2.969 -8.128 -12.764 1.00 84.19 103 SER A N 1
ATOM 815 C CA . SER A 1 103 ? 2.150 -9.025 -13.592 1.00 84.19 103 SER A CA 1
ATOM 816 C C . SER A 1 103 ? 2.687 -9.215 -15.013 1.00 84.19 103 SER A C 1
ATOM 818 O O . SER A 1 103 ? 2.287 -10.165 -15.684 1.00 84.19 103 SER A O 1
ATOM 820 N N . GLN A 1 104 ? 3.562 -8.316 -15.491 1.00 74.19 104 GLN A N 1
ATOM 821 C CA . GLN A 1 104 ? 4.198 -8.373 -16.818 1.00 74.19 104 GLN A CA 1
ATOM 822 C C . GLN A 1 104 ? 3.212 -8.544 -17.989 1.00 74.19 104 GLN A C 1
ATOM 824 O O . GLN A 1 104 ? 3.541 -9.072 -19.056 1.00 74.19 104 GLN A O 1
ATOM 829 N N . ILE A 1 105 ? 1.970 -8.089 -17.816 1.00 75.06 105 ILE A N 1
ATOM 830 C CA . ILE A 1 105 ? 0.926 -8.233 -18.829 1.00 75.06 105 ILE A CA 1
ATOM 831 C C . ILE A 1 105 ? 1.259 -7.314 -20.009 1.00 75.06 105 ILE A C 1
ATOM 833 O O . ILE A 1 105 ? 1.257 -6.093 -19.881 1.00 75.06 105 ILE A O 1
ATOM 837 N N . GLY A 1 106 ? 1.516 -7.894 -21.184 1.00 66.69 106 GLY A N 1
ATOM 838 C CA . GLY A 1 106 ? 1.567 -7.158 -22.452 1.00 66.69 106 GLY A CA 1
ATOM 839 C C . GLY A 1 106 ? 2.722 -6.159 -22.617 1.00 66.69 106 GLY A C 1
ATOM 840 O O . GLY A 1 106 ? 2.583 -5.235 -23.413 1.00 66.69 106 GLY A O 1
ATOM 841 N N . GLY A 1 107 ? 3.840 -6.318 -21.896 1.00 68.12 107 GLY A N 1
ATOM 842 C CA . GLY A 1 107 ? 5.000 -5.414 -22.002 1.00 68.12 107 GLY A CA 1
ATOM 843 C C . GLY A 1 107 ? 4.838 -4.082 -21.252 1.00 68.12 107 GLY A C 1
ATOM 844 O O . GLY A 1 107 ? 5.553 -3.117 -21.527 1.00 68.12 107 GLY A O 1
ATOM 845 N N . VAL A 1 108 ? 3.863 -3.999 -20.339 1.00 72.62 108 VAL A N 1
ATOM 846 C CA . VAL A 1 108 ? 3.587 -2.805 -19.519 1.00 72.62 108 VAL A CA 1
ATOM 847 C C . VAL A 1 108 ? 4.741 -2.485 -18.562 1.00 72.62 108 VAL A C 1
ATOM 849 O O . VAL A 1 108 ? 4.959 -1.317 -18.248 1.00 72.62 108 VAL A O 1
ATOM 852 N N . ASP A 1 109 ? 5.520 -3.488 -18.167 1.00 70.62 109 ASP A N 1
ATOM 853 C CA . ASP A 1 109 ? 6.780 -3.358 -17.431 1.00 70.62 109 ASP A CA 1
ATOM 854 C C . ASP A 1 109 ? 7.770 -2.441 -18.166 1.00 70.62 109 ASP A C 1
ATOM 856 O O . ASP A 1 109 ? 8.215 -1.437 -17.611 1.00 70.62 109 ASP A O 1
ATOM 860 N N . GLN A 1 110 ? 8.006 -2.690 -19.457 1.00 69.94 110 GLN A N 1
ATOM 861 C CA . GLN A 1 110 ? 8.918 -1.886 -20.282 1.00 69.94 110 GLN A CA 1
ATOM 862 C C . GLN A 1 110 ? 8.417 -0.447 -20.445 1.00 69.94 110 GLN A C 1
ATOM 864 O O . GLN A 1 110 ? 9.204 0.502 -20.473 1.00 69.94 110 GLN A O 1
ATOM 869 N N . TYR A 1 111 ? 7.096 -0.262 -20.524 1.00 72.62 111 TYR A N 1
ATOM 870 C CA . TYR A 1 111 ? 6.493 1.068 -20.575 1.00 72.62 111 TYR A CA 1
ATOM 871 C C . TYR A 1 111 ? 6.658 1.818 -19.246 1.00 72.62 111 TYR A C 1
ATOM 873 O O . TYR A 1 111 ? 7.063 2.980 -19.248 1.00 72.62 111 TYR A O 1
ATOM 881 N N . LEU A 1 112 ? 6.400 1.165 -18.112 1.00 71.94 112 LEU A N 1
ATOM 882 C CA . LEU A 1 112 ? 6.571 1.744 -16.776 1.00 71.94 112 LEU A CA 1
ATOM 883 C C . LEU A 1 112 ? 8.033 2.111 -16.493 1.00 71.94 112 LEU A C 1
ATOM 885 O O . LEU A 1 112 ? 8.298 3.180 -15.944 1.00 71.94 112 LEU A O 1
ATOM 889 N N . GLU A 1 113 ? 8.978 1.275 -16.918 1.00 70.31 113 GLU A N 1
ATOM 890 C CA . GLU A 1 113 ? 10.412 1.561 -16.832 1.00 70.31 113 GLU A CA 1
ATOM 891 C C . GLU A 1 113 ? 10.825 2.731 -17.735 1.00 70.31 113 GLU A C 1
ATOM 893 O O . GLU A 1 113 ? 11.655 3.550 -17.336 1.00 70.31 113 GLU A O 1
ATOM 898 N N . SER A 1 114 ? 10.196 2.882 -18.908 1.00 74.75 114 SER A N 1
ATOM 899 C CA . SER A 1 114 ? 10.488 3.983 -19.840 1.00 74.75 114 SER A CA 1
ATOM 900 C C . SER A 1 114 ? 10.086 5.369 -19.319 1.00 74.75 114 SER A C 1
ATOM 902 O O . SER A 1 114 ? 10.698 6.368 -19.699 1.00 74.75 114 SER A O 1
ATOM 904 N N . ILE A 1 115 ? 9.103 5.444 -18.409 1.00 77.50 115 ILE A N 1
ATOM 905 C CA . ILE A 1 115 ? 8.718 6.692 -17.720 1.00 77.50 115 ILE A CA 1
ATOM 906 C C . ILE A 1 115 ? 9.857 7.177 -16.802 1.00 77.50 115 ILE A C 1
ATOM 908 O O . ILE A 1 115 ? 9.950 8.364 -16.477 1.00 77.50 115 ILE A O 1
ATOM 912 N N . GLY A 1 116 ? 10.759 6.273 -16.415 1.00 79.44 116 GLY A N 1
ATOM 913 C CA . GLY A 1 116 ? 11.925 6.562 -15.598 1.00 79.44 116 GLY A CA 1
ATOM 914 C C . GLY A 1 116 ? 11.593 6.731 -14.115 1.00 79.44 116 GLY A C 1
ATOM 915 O O . GLY A 1 116 ? 10.593 6.241 -13.599 1.00 79.44 116 GLY A O 1
ATOM 916 N N . ILE A 1 117 ? 12.472 7.442 -13.408 1.00 84.75 117 ILE A N 1
ATOM 917 C CA . ILE A 1 117 ? 12.501 7.535 -11.937 1.00 84.75 117 ILE A CA 1
ATOM 918 C C . ILE A 1 117 ? 11.270 8.240 -11.340 1.00 84.75 117 ILE A C 1
ATOM 920 O O . ILE A 1 117 ? 10.900 7.982 -10.194 1.00 84.75 117 ILE A O 1
ATOM 924 N N . THR A 1 118 ? 10.624 9.135 -12.089 1.00 87.50 118 THR A N 1
ATOM 925 C CA . THR A 1 118 ? 9.578 10.023 -11.559 1.00 87.50 118 THR A CA 1
ATOM 926 C C . THR A 1 118 ? 8.359 9.265 -11.039 1.00 87.50 118 THR A C 1
ATOM 928 O O . THR A 1 118 ? 7.847 9.596 -9.970 1.00 87.50 118 THR A O 1
ATOM 931 N N . LEU A 1 119 ? 7.902 8.244 -11.768 1.00 87.00 119 LEU A N 1
ATOM 932 C CA . LEU A 1 119 ? 6.717 7.476 -11.398 1.00 87.00 119 LEU A CA 1
ATOM 933 C C . LEU A 1 119 ? 6.910 6.655 -10.109 1.00 87.00 119 LEU A C 1
ATOM 935 O O . LEU A 1 119 ? 6.130 6.865 -9.177 1.00 87.00 119 LEU A O 1
ATOM 939 N N . PRO A 1 120 ? 7.926 5.776 -9.987 1.00 89.62 120 PRO A N 1
ATOM 940 C CA . PRO A 1 120 ? 8.120 5.013 -8.759 1.00 89.62 120 PRO A CA 1
ATOM 941 C C . PRO A 1 120 ? 8.425 5.923 -7.564 1.00 89.62 120 PRO A C 1
ATOM 943 O O . PRO A 1 120 ? 7.951 5.651 -6.467 1.00 89.62 120 PRO A O 1
ATOM 946 N N . LEU A 1 121 ? 9.115 7.055 -7.760 1.00 92.38 121 LEU A N 1
ATOM 947 C CA . LEU A 1 121 ? 9.342 8.029 -6.687 1.00 92.38 121 LEU A CA 1
ATOM 948 C C . LEU A 1 121 ? 8.031 8.646 -6.167 1.00 92.38 121 LEU A C 1
ATOM 950 O O . LEU A 1 121 ? 7.840 8.764 -4.956 1.00 92.38 121 LEU A O 1
ATOM 954 N N . ALA A 1 122 ? 7.117 9.021 -7.067 1.00 93.69 122 ALA A N 1
ATOM 955 C CA . ALA A 1 122 ? 5.803 9.530 -6.684 1.00 93.69 122 ALA A CA 1
ATOM 956 C C . ALA A 1 122 ? 4.987 8.466 -5.933 1.00 93.69 122 ALA A C 1
ATOM 958 O O . ALA A 1 122 ? 4.368 8.773 -4.914 1.00 93.69 122 ALA A O 1
ATOM 959 N N . ILE A 1 123 ? 5.036 7.212 -6.393 1.00 94.56 123 ILE A N 1
ATOM 960 C CA . ILE A 1 123 ? 4.355 6.089 -5.740 1.00 94.56 123 ILE A CA 1
ATOM 961 C C . ILE A 1 123 ? 4.918 5.849 -4.337 1.00 94.56 123 ILE A C 1
ATOM 963 O O . ILE A 1 123 ? 4.138 5.695 -3.404 1.00 94.56 123 ILE A O 1
ATOM 967 N N . VAL A 1 124 ? 6.242 5.882 -4.153 1.00 95.56 124 VAL A N 1
ATOM 968 C CA . VAL A 1 124 ? 6.875 5.766 -2.826 1.00 95.56 124 VAL A CA 1
ATOM 969 C C . VAL A 1 124 ? 6.338 6.833 -1.871 1.00 95.56 124 VAL A C 1
ATOM 971 O O . VAL A 1 124 ? 5.923 6.507 -0.762 1.00 95.56 124 VAL A O 1
ATOM 974 N N . ALA A 1 125 ? 6.290 8.098 -2.297 1.00 95.88 125 ALA A N 1
ATOM 975 C CA . ALA A 1 125 ? 5.765 9.176 -1.459 1.00 95.88 125 ALA A CA 1
ATOM 976 C C . ALA A 1 125 ? 4.283 8.964 -1.099 1.00 95.88 125 ALA A C 1
ATOM 978 O O . ALA A 1 125 ? 3.892 9.152 0.053 1.00 95.88 125 ALA A O 1
ATOM 979 N N . VAL A 1 126 ? 3.470 8.534 -2.069 1.00 96.56 126 VAL A N 1
ATOM 980 C CA . VAL A 1 126 ? 2.049 8.213 -1.869 1.00 96.56 126 VAL A CA 1
ATOM 981 C C . VAL A 1 126 ? 1.867 7.061 -0.881 1.00 96.56 126 VAL A C 1
ATOM 983 O O . VAL A 1 126 ? 1.036 7.170 0.018 1.00 96.56 126 VAL A O 1
ATOM 986 N N . LEU A 1 127 ? 2.652 5.990 -1.014 1.00 97.12 127 LEU A N 1
ATOM 987 C CA . LEU A 1 127 ? 2.593 4.824 -0.134 1.00 97.12 127 LEU A CA 1
ATOM 988 C C . LEU A 1 127 ? 3.025 5.163 1.290 1.00 97.12 127 LEU A C 1
ATOM 990 O O . LEU A 1 127 ? 2.328 4.787 2.221 1.00 97.12 127 LEU A O 1
ATOM 994 N N . ILE A 1 128 ? 4.088 5.952 1.474 1.00 97.69 128 ILE A N 1
ATOM 995 C CA . ILE A 1 128 ? 4.498 6.418 2.809 1.00 97.69 128 ILE A CA 1
ATOM 996 C C . ILE A 1 128 ? 3.342 7.151 3.498 1.00 97.69 128 ILE A C 1
ATOM 998 O O . ILE A 1 128 ? 3.034 6.883 4.657 1.00 97.69 128 ILE A O 1
ATOM 1002 N N . VAL A 1 129 ? 2.677 8.071 2.793 1.00 97.94 129 VAL A N 1
ATOM 1003 C CA . VAL A 1 129 ? 1.525 8.790 3.353 1.00 97.94 129 VAL A CA 1
ATOM 1004 C C . VAL A 1 129 ? 0.361 7.832 3.620 1.00 97.94 129 VAL A C 1
ATOM 1006 O O . VAL A 1 129 ? -0.251 7.911 4.683 1.00 97.94 129 VAL A O 1
ATOM 1009 N N . GLY A 1 130 ? 0.070 6.916 2.693 1.00 97.38 130 GLY A N 1
ATOM 1010 C CA . GLY A 1 130 ? -0.971 5.899 2.845 1.00 97.38 130 GLY A CA 1
ATOM 1011 C C . GLY A 1 130 ? -0.768 5.035 4.088 1.00 97.38 130 GLY A C 1
ATOM 1012 O O . GLY A 1 130 ? -1.664 4.954 4.929 1.00 97.38 130 GLY A O 1
ATOM 1013 N N . ASP A 1 131 ? 0.426 4.476 4.254 1.00 97.56 131 ASP A N 1
ATOM 1014 C CA . ASP A 1 131 ? 0.796 3.616 5.377 1.00 97.56 131 ASP A CA 1
ATOM 1015 C C . ASP A 1 131 ? 0.715 4.358 6.708 1.00 97.56 131 ASP A C 1
ATOM 1017 O O . ASP A 1 131 ? 0.170 3.835 7.681 1.00 97.56 131 ASP A O 1
ATOM 1021 N N . LEU A 1 132 ? 1.183 5.610 6.758 1.00 97.88 132 LEU A N 1
ATOM 1022 C CA . LEU A 1 132 ? 1.056 6.441 7.954 1.00 97.88 132 LEU A CA 1
ATOM 1023 C C . LEU A 1 132 ? -0.412 6.688 8.317 1.00 97.88 132 LEU A C 1
ATOM 1025 O O . LEU A 1 132 ? -0.772 6.588 9.489 1.00 97.88 132 LEU A O 1
ATOM 1029 N N . LEU A 1 133 ? -1.279 6.969 7.340 1.00 97.62 133 LEU A N 1
ATOM 1030 C CA . LEU A 1 133 ? -2.712 7.144 7.593 1.00 97.62 133 LEU A CA 1
ATOM 1031 C C . LEU A 1 133 ? -3.361 5.846 8.091 1.00 97.62 133 LEU A C 1
ATOM 1033 O O . LEU A 1 133 ? -4.145 5.882 9.042 1.00 97.62 133 LEU A O 1
ATOM 1037 N N . LEU A 1 134 ? -3.017 4.700 7.500 1.00 96.81 134 LEU A N 1
ATOM 1038 C CA . LEU A 1 134 ? -3.517 3.394 7.936 1.00 96.81 134 LEU A CA 1
ATOM 1039 C C . LEU A 1 134 ? -3.041 3.044 9.351 1.00 96.81 134 LEU A C 1
ATOM 1041 O O . LEU A 1 134 ? -3.826 2.534 10.154 1.00 96.81 134 LEU A O 1
ATOM 1045 N N . LEU A 1 135 ? -1.789 3.363 9.681 1.00 96.75 135 LEU A N 1
ATOM 1046 C CA . LEU A 1 135 ? -1.224 3.179 11.014 1.00 96.75 135 LEU A CA 1
ATOM 1047 C C . LEU A 1 135 ? -1.921 4.068 12.051 1.00 96.75 135 LEU A C 1
ATOM 1049 O O . LEU A 1 135 ? -2.326 3.581 13.104 1.00 96.75 135 LEU A O 1
ATOM 1053 N N . VAL A 1 136 ? -2.108 5.357 11.751 1.00 95.62 136 VAL A N 1
ATOM 1054 C CA . VAL A 1 136 ? -2.830 6.300 12.625 1.00 95.62 136 VAL A CA 1
ATOM 1055 C C . VAL A 1 136 ? -4.266 5.828 12.838 1.00 95.62 136 VAL A C 1
ATOM 1057 O O . VAL A 1 136 ? -4.738 5.811 13.977 1.00 95.62 136 VAL A O 1
ATOM 1060 N N . SER A 1 137 ? -4.955 5.402 11.776 1.00 93.88 137 SER A N 1
ATOM 1061 C CA . SER A 1 137 ? -6.299 4.829 11.879 1.00 93.88 137 SER A CA 1
ATOM 1062 C C . SER A 1 137 ? -6.326 3.629 12.826 1.00 93.88 137 SER A C 1
ATOM 1064 O O . SER A 1 137 ? -7.181 3.568 13.706 1.00 93.88 137 SER A O 1
ATOM 1066 N N . LEU A 1 138 ? -5.357 2.717 12.703 1.00 92.88 138 LEU A N 1
ATOM 1067 C CA . LEU A 1 138 ? -5.289 1.522 13.538 1.00 92.88 138 LEU A CA 1
ATOM 1068 C C . LEU A 1 138 ? -5.088 1.879 15.015 1.00 92.88 138 LEU A C 1
ATOM 1070 O O . LEU A 1 138 ? -5.849 1.432 15.873 1.00 92.88 138 LEU A O 1
ATOM 1074 N N . ILE A 1 139 ? -4.090 2.721 15.305 1.00 92.25 139 ILE A N 1
ATOM 1075 C CA . ILE A 1 139 ? -3.759 3.173 16.666 1.00 92.25 139 ILE A CA 1
ATOM 1076 C C . ILE A 1 139 ? -4.950 3.886 17.311 1.00 92.25 139 ILE A C 1
ATOM 1078 O O . ILE A 1 139 ? -5.209 3.681 18.491 1.00 92.25 139 ILE A O 1
ATOM 1082 N N . SER A 1 140 ? -5.718 4.659 16.540 1.00 88.81 140 SER A N 1
ATOM 1083 C CA . SER A 1 140 ? -6.885 5.395 17.049 1.00 88.81 140 SER A CA 1
ATOM 1084 C C . SER A 1 140 ? -8.021 4.489 17.540 1.00 88.81 140 SER A C 1
ATOM 1086 O O . SER A 1 140 ? -8.901 4.944 18.267 1.00 88.81 140 SER A O 1
ATOM 1088 N N . VAL A 1 141 ? -8.037 3.221 17.121 1.00 85.44 141 VAL A N 1
ATOM 1089 C CA . VAL A 1 141 ? -9.086 2.249 17.465 1.00 85.44 141 VAL A CA 1
ATOM 1090 C C . VAL A 1 141 ? -8.621 1.249 18.532 1.00 85.44 141 VAL A C 1
ATOM 1092 O O . VAL A 1 141 ? -9.445 0.615 19.205 1.00 85.44 141 VAL A O 1
ATOM 1095 N N . LEU A 1 142 ? -7.305 1.109 18.714 1.00 79.56 142 LEU A N 1
ATOM 1096 C CA . LEU A 1 142 ? -6.725 0.302 19.780 1.00 79.56 142 LEU A CA 1
ATOM 1097 C C . LEU A 1 142 ? -7.131 0.881 21.149 1.00 79.56 142 LEU A C 1
ATOM 1099 O O . LEU A 1 142 ? -7.076 2.093 21.349 1.00 79.56 142 LEU A O 1
ATOM 1103 N N . PRO A 1 143 ? -7.577 0.041 22.102 1.00 67.06 143 PRO A N 1
ATOM 1104 C CA . PRO A 1 143 ? -7.911 0.516 23.437 1.00 67.06 143 PRO A CA 1
ATOM 1105 C C . PRO A 1 143 ? -6.666 1.118 24.095 1.00 67.06 143 PRO A C 1
ATOM 1107 O O . PRO A 1 143 ? -5.608 0.487 24.085 1.00 67.06 143 PRO A O 1
ATOM 1110 N N . ASP A 1 144 ? -6.805 2.309 24.687 1.00 64.19 144 ASP A N 1
ATOM 111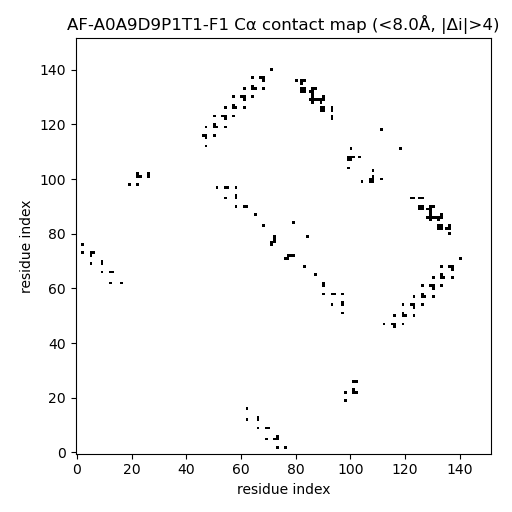1 C CA . ASP A 1 144 ? -5.761 2.931 25.502 1.00 64.19 144 ASP A CA 1
ATOM 1112 C C . ASP A 1 144 ? -5.344 1.947 26.597 1.00 64.19 144 ASP A C 1
ATOM 1114 O O . ASP A 1 144 ? -6.046 1.751 27.594 1.00 64.19 144 ASP A O 1
ATOM 1118 N N . VAL A 1 145 ? -4.179 1.322 26.429 1.00 54.94 145 VAL A N 1
ATOM 1119 C CA . VAL A 1 145 ? -3.531 0.57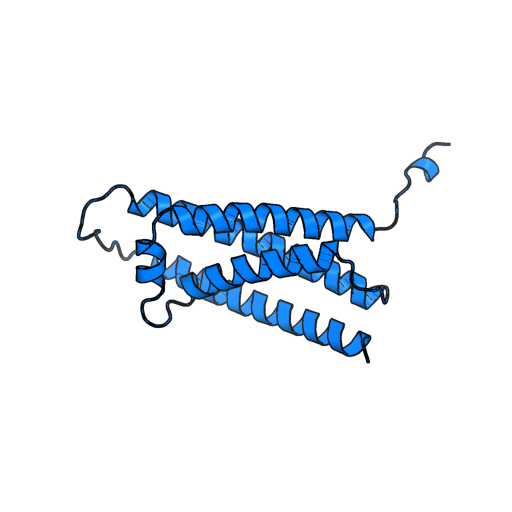0 27.501 1.00 54.94 145 VAL A CA 1
ATOM 1120 C C . VAL A 1 145 ? -2.952 1.613 28.450 1.00 54.94 145 VAL A C 1
ATOM 1122 O O . VAL A 1 145 ? -1.759 1.910 28.447 1.00 54.94 145 VAL A O 1
ATOM 1125 N N . SER A 1 146 ? -3.831 2.263 29.213 1.00 52.44 146 SER A N 1
ATOM 1126 C CA . SER A 1 146 ? -3.433 3.252 30.198 1.00 52.44 146 SER A CA 1
ATOM 1127 C C . SER A 1 146 ? -2.602 2.541 31.262 1.00 52.44 146 SER A C 1
ATOM 1129 O O . SER A 1 146 ? -3.125 1.904 32.174 1.00 52.44 146 SER A O 1
ATOM 1131 N N . LEU A 1 147 ? -1.280 2.691 31.169 1.00 55.72 147 LEU A N 1
ATOM 1132 C CA . LEU A 1 147 ? -0.309 2.292 32.193 1.00 55.72 147 LEU A CA 1
ATOM 1133 C C . LEU A 1 147 ? -0.577 2.965 33.561 1.00 55.72 147 LEU A C 1
ATOM 1135 O O . LEU A 1 147 ? 0.089 2.648 34.541 1.00 55.72 147 LEU A O 1
ATOM 1139 N N . ARG A 1 148 ? -1.585 3.850 33.663 1.00 52.94 148 ARG A N 1
ATOM 1140 C CA . ARG A 1 148 ? -2.090 4.424 34.923 1.00 52.94 148 ARG A CA 1
ATOM 1141 C C . ARG A 1 148 ? -2.777 3.418 35.848 1.00 52.94 148 ARG A C 1
ATOM 1143 O O . ARG A 1 148 ? -3.061 3.777 36.980 1.00 52.94 148 ARG A O 1
ATOM 1150 N N . GLY A 1 149 ? -3.046 2.190 35.400 1.00 54.31 149 GLY A N 1
ATOM 1151 C CA . GLY A 1 149 ? -3.532 1.116 36.277 1.00 54.31 149 GLY A CA 1
ATOM 1152 C C . GLY A 1 149 ? -2.431 0.310 36.982 1.00 54.31 149 GLY A C 1
ATOM 1153 O O . GLY A 1 149 ? -2.754 -0.532 37.812 1.00 54.31 149 GLY A O 1
ATOM 1154 N N . ILE A 1 150 ? -1.151 0.519 36.633 1.00 57.12 150 ILE A N 1
ATOM 1155 C CA . ILE A 1 150 ? -0.015 -0.313 37.091 1.00 57.12 150 ILE A CA 1
ATOM 1156 C C . ILE A 1 150 ? 0.944 0.464 38.012 1.00 57.12 150 ILE A C 1
ATOM 1158 O O . ILE A 1 150 ? 1.812 -0.134 38.646 1.00 57.12 150 ILE A O 1
ATOM 1162 N N . VAL A 1 151 ? 0.777 1.782 38.147 1.00 56.69 151 VAL A N 1
ATOM 1163 C CA . VAL A 1 151 ? 1.508 2.570 39.148 1.00 56.69 151 VAL A CA 1
ATOM 1164 C C . VAL A 1 151 ? 0.551 2.856 40.312 1.00 56.69 151 VAL A C 1
ATOM 1166 O O . VAL A 1 151 ? -0.488 3.469 40.056 1.00 56.69 151 VAL A O 1
ATOM 1169 N N . PRO A 1 152 ? 0.841 2.359 41.531 1.00 57.88 152 PRO A N 1
ATOM 1170 C CA . PRO A 1 152 ? 0.006 2.572 42.715 1.00 57.88 152 PRO A CA 1
ATOM 1171 C C . PRO A 1 152 ? -0.085 4.044 43.131 1.00 57.88 152 PRO A C 1
ATOM 1173 O O . PRO A 1 152 ? 0.859 4.814 42.829 1.00 57.88 152 PRO A O 1
#

Foldseek 3Di:
DVLVVLVVVLVVLVVVLVVLVVLVVVLVVVVPDPPPPPPDDDPLLVLQVVLLVLLVVLLNLLSVLLSLLSVLCNVVVDDDDPLSVQLVVLSVVSVVVSCQCSVCPPVVVVVSCVVGDPVSVVNSVSSVSSSVSSVVSNVVSDPPPPCVVVDD

pLDDT: mean 82.98, std 15.57, range [39.88, 97.94]

Mean predicted aligned error: 8.61 Å